Protein AF-A0A4Y5ZQF5-F1 (afdb_monomer_lite)

Organism: NCBI:txid158836

Secondary structure (DSSP, 8-state):
-------------S-TT-EE--TT----EEEEEEEE-TTS-EEEEEEEEE--SS-----------

Radius of gyration: 17.5 Å; chains: 1; bounding box: 48×40×38 Å

Sequence (65 aa):
MRKLYVKSQRTPKFKTGDIVYLVSAGPAMAVQEPIINSYNEFTGDYWCQWFAGESKKEQDFQRTH

InterPro domains:
  IPR019226 Protein of unknown function DUF2158 [PF09926] (15-60)

Structure (mmCIF, N/CA/C/O backbone):
data_AF-A0A4Y5ZQF5-F1
#
_entry.id   AF-A0A4Y5ZQF5-F1
#
loop_
_atom_site.group_PDB
_atom_site.id
_atom_site.type_symbol
_atom_site.label_atom_id
_atom_site.label_alt_id
_atom_site.label_comp_id
_atom_site.label_asym_id
_atom_site.label_entity_id
_atom_site.label_seq_id
_atom_site.pdbx_PDB_ins_code
_atom_site.Cartn_x
_atom_site.Cartn_y
_atom_site.Cartn_z
_atom_site.occupancy
_atom_site.B_iso_or_equiv
_atom_site.auth_seq_id
_atom_site.auth_comp_id
_atom_site.auth_asym_id
_atom_site.auth_atom_id
_atom_site.pdbx_PDB_model_num
ATOM 1 N N . MET A 1 1 ? 26.295 -21.098 -19.745 1.00 39.75 1 MET A N 1
ATOM 2 C CA . MET A 1 1 ? 25.060 -20.350 -20.078 1.00 39.75 1 MET A CA 1
ATOM 3 C C . MET A 1 1 ? 24.687 -19.474 -18.885 1.00 39.75 1 MET A C 1
ATOM 5 O O . MET A 1 1 ? 24.414 -20.016 -17.823 1.00 39.75 1 MET A O 1
ATOM 9 N N . ARG A 1 2 ? 24.766 -18.140 -19.000 1.00 46.59 2 ARG A N 1
ATOM 10 C CA . ARG A 1 2 ? 24.351 -17.212 -17.930 1.00 46.59 2 ARG A CA 1
ATOM 11 C C . ARG A 1 2 ? 22.823 -17.099 -17.974 1.00 46.59 2 ARG A C 1
ATOM 13 O O . ARG A 1 2 ? 22.292 -16.700 -19.005 1.00 46.59 2 ARG A O 1
ATOM 20 N N . LYS A 1 3 ? 22.118 -17.481 -16.901 1.00 47.59 3 LYS A N 1
ATOM 21 C CA . LYS A 1 3 ? 20.677 -17.212 -16.764 1.00 47.59 3 LYS A CA 1
ATOM 22 C C . LYS A 1 3 ? 20.491 -15.694 -16.738 1.00 47.59 3 LYS A C 1
ATOM 24 O O . LYS A 1 3 ? 20.852 -15.050 -15.757 1.00 47.59 3 LYS A O 1
ATOM 29 N N . LEU A 1 4 ? 19.981 -15.128 -17.827 1.00 57.41 4 LEU A N 1
ATOM 30 C CA . LEU A 1 4 ? 19.502 -13.751 -17.849 1.00 57.41 4 LEU A CA 1
ATOM 31 C C . LEU A 1 4 ? 18.235 -13.724 -16.989 1.00 57.41 4 LEU A C 1
ATOM 33 O O . LEU A 1 4 ? 17.225 -14.324 -17.350 1.00 57.41 4 LEU A O 1
ATOM 37 N N . TYR A 1 5 ? 18.316 -13.113 -15.808 1.00 57.28 5 TYR A N 1
ATOM 38 C CA . TYR A 1 5 ? 17.149 -12.885 -14.963 1.00 57.28 5 TYR A CA 1
ATOM 39 C C . TYR A 1 5 ? 16.193 -11.956 -15.715 1.00 57.28 5 TYR A C 1
ATOM 41 O O . TYR A 1 5 ? 16.482 -10.774 -15.898 1.00 57.28 5 TYR A O 1
ATOM 49 N N . VAL A 1 6 ? 15.059 -12.492 -16.165 1.00 58.31 6 VAL A N 1
ATOM 50 C CA . VAL A 1 6 ? 13.963 -11.682 -16.700 1.00 58.31 6 VAL A CA 1
ATOM 51 C C . VAL A 1 6 ? 13.353 -10.938 -15.515 1.00 58.31 6 VAL A C 1
ATOM 53 O O . VAL A 1 6 ? 12.672 -11.529 -14.677 1.00 58.31 6 VAL A O 1
ATOM 56 N N . LYS A 1 7 ? 13.653 -9.642 -15.401 1.00 61.66 7 LYS A N 1
ATOM 57 C CA . LYS A 1 7 ? 13.044 -8.757 -14.405 1.00 61.66 7 LYS A CA 1
ATOM 58 C C . LYS A 1 7 ? 11.564 -8.622 -14.777 1.00 61.66 7 LYS A C 1
ATOM 60 O O . LYS A 1 7 ? 11.223 -7.882 -15.693 1.00 61.66 7 LYS A O 1
ATOM 65 N N . SER A 1 8 ? 10.693 -9.394 -14.126 1.00 68.81 8 SER A N 1
ATOM 66 C CA . SER A 1 8 ? 9.241 -9.266 -14.289 1.00 68.81 8 SER A CA 1
ATOM 67 C C . SER A 1 8 ? 8.845 -7.829 -13.958 1.00 68.81 8 SER A C 1
ATOM 69 O O . SER A 1 8 ? 8.998 -7.403 -12.812 1.00 68.81 8 SER A O 1
ATOM 71 N N . GLN A 1 9 ? 8.358 -7.088 -14.953 1.00 73.25 9 GLN A N 1
ATOM 72 C CA . GLN A 1 9 ? 7.774 -5.762 -14.760 1.00 73.25 9 GLN A CA 1
ATOM 73 C C . GLN A 1 9 ? 6.631 -5.889 -13.743 1.00 73.25 9 GLN A C 1
ATOM 75 O O . GLN A 1 9 ? 5.685 -6.654 -13.947 1.00 73.25 9 GLN A O 1
ATOM 80 N N . ARG A 1 10 ? 6.756 -5.213 -12.597 1.00 85.75 10 ARG A N 1
ATOM 81 C CA . ARG A 1 10 ? 5.723 -5.228 -11.556 1.00 85.75 10 ARG A CA 1
ATOM 82 C C . ARG A 1 10 ? 4.612 -4.282 -11.983 1.00 85.75 10 ARG A C 1
ATOM 84 O O . ARG A 1 10 ? 4.881 -3.135 -12.316 1.00 85.75 10 ARG A O 1
ATOM 91 N N . THR A 1 11 ? 3.372 -4.755 -11.954 1.00 90.25 11 THR A N 1
ATOM 92 C CA . THR A 1 11 ? 2.198 -3.924 -12.253 1.00 90.25 11 THR A CA 1
ATOM 93 C C . THR A 1 11 ? 1.461 -3.610 -10.951 1.00 90.25 11 THR A C 1
ATOM 95 O O . THR A 1 11 ? 1.263 -4.533 -10.154 1.00 90.25 11 THR A O 1
ATOM 98 N N . PRO A 1 12 ? 1.049 -2.351 -10.712 1.00 92.88 12 PRO A N 1
ATOM 99 C CA . PRO A 1 12 ? 0.220 -2.010 -9.565 1.00 92.88 12 PRO A CA 1
ATOM 100 C C . PRO A 1 12 ? -1.091 -2.808 -9.583 1.00 92.88 12 PRO A C 1
ATOM 102 O O . PRO A 1 12 ? -1.823 -2.793 -10.571 1.00 92.88 12 PRO A O 1
ATOM 105 N N . LYS A 1 13 ? -1.388 -3.511 -8.489 1.00 94.50 13 LYS A N 1
ATOM 106 C CA . LYS A 1 13 ? -2.621 -4.289 -8.308 1.00 94.50 13 LYS A CA 1
ATOM 107 C C . LYS A 1 13 ? -3.768 -3.461 -7.722 1.00 94.50 13 LYS A C 1
ATOM 109 O O . LYS A 1 13 ? -4.912 -3.649 -8.121 1.00 94.50 13 LYS A O 1
ATOM 114 N N . PHE A 1 14 ? -3.458 -2.588 -6.770 1.00 95.25 14 PHE A N 1
ATOM 115 C CA . PHE A 1 14 ? -4.420 -1.734 -6.077 1.00 95.25 14 PHE A CA 1
ATOM 116 C C . PHE A 1 14 ? -4.454 -0.337 -6.690 1.00 95.25 14 PHE A C 1
ATOM 118 O O . PHE A 1 14 ? -3.444 0.138 -7.227 1.00 95.25 14 PHE A O 1
ATOM 125 N N . LYS A 1 15 ? -5.615 0.307 -6.597 1.00 95.12 15 LYS A N 1
ATOM 126 C CA . LYS A 1 15 ? -5.877 1.667 -7.071 1.00 95.12 15 LYS A CA 1
ATOM 127 C C . LYS A 1 15 ? -5.952 2.634 -5.892 1.00 95.12 15 LYS A C 1
ATOM 129 O O . LYS A 1 15 ? -6.247 2.241 -4.769 1.00 95.12 15 LYS A O 1
ATOM 134 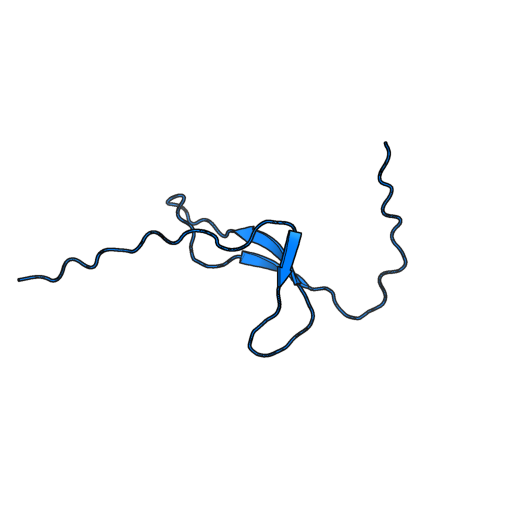N N . THR A 1 16 ? -5.720 3.915 -6.161 1.00 95.00 16 THR A N 1
ATOM 135 C CA . THR A 1 16 ? -5.967 4.993 -5.196 1.00 95.00 16 THR A CA 1
ATOM 136 C C . THR A 1 16 ? -7.400 4.930 -4.668 1.00 95.00 16 THR A C 1
ATOM 138 O O . THR A 1 16 ? -8.346 4.822 -5.447 1.00 95.00 16 THR A O 1
ATOM 141 N N . GLY A 1 17 ? -7.548 5.009 -3.347 1.00 92.12 17 GLY A N 1
ATOM 142 C CA . GLY A 1 17 ? -8.818 4.898 -2.633 1.00 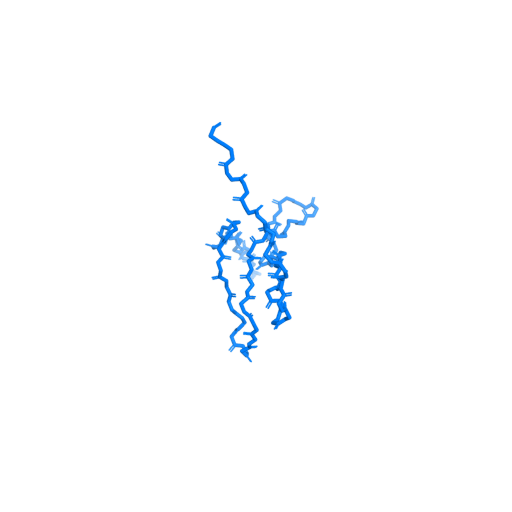92.12 17 GLY A CA 1
ATOM 143 C C . GLY A 1 17 ? -9.195 3.475 -2.215 1.00 92.12 17 GLY A C 1
ATOM 144 O O . GLY A 1 17 ? -10.085 3.331 -1.378 1.00 92.12 17 GLY A O 1
ATOM 145 N N . ASP A 1 18 ? -8.521 2.437 -2.727 1.00 96.25 18 ASP A N 1
ATOM 146 C CA . ASP A 1 18 ? -8.776 1.064 -2.286 1.00 96.25 18 ASP A CA 1
ATOM 147 C C . ASP A 1 18 ? -8.479 0.919 -0.788 1.00 96.25 18 ASP A C 1
ATOM 149 O O . ASP A 1 18 ? -7.464 1.411 -0.284 1.00 96.25 18 ASP A O 1
ATOM 153 N N . ILE A 1 19 ? -9.358 0.202 -0.084 1.00 95.50 19 ILE A N 1
ATOM 154 C CA . ILE A 1 19 ? -9.179 -0.125 1.329 1.00 95.50 19 ILE A CA 1
ATOM 155 C C . ILE A 1 19 ? -8.439 -1.457 1.440 1.00 95.50 19 ILE A C 1
ATOM 157 O O . ILE A 1 19 ? -8.906 -2.484 0.946 1.00 95.50 19 ILE A O 1
ATOM 161 N N . VAL A 1 20 ? -7.283 -1.443 2.098 1.00 94.62 20 VAL A N 1
ATOM 162 C CA . VAL A 1 20 ? -6.394 -2.599 2.251 1.00 94.62 20 VAL A CA 1
ATOM 163 C C . VAL A 1 20 ? -6.057 -2.847 3.720 1.00 94.62 20 VAL A C 1
ATOM 165 O O . VAL A 1 20 ? -6.150 -1.956 4.565 1.00 94.62 20 VAL A O 1
ATOM 168 N N . TYR A 1 21 ? -5.643 -4.076 4.018 1.00 93.69 21 TYR A N 1
ATOM 169 C CA . TYR A 1 21 ? -5.237 -4.516 5.351 1.00 93.69 21 TYR A CA 1
ATOM 170 C C . TYR A 1 21 ? -3.857 -5.162 5.280 1.00 93.69 21 TYR A C 1
ATOM 172 O O . TYR A 1 21 ? -3.529 -5.830 4.295 1.00 93.69 21 TYR A O 1
ATOM 180 N N . LEU A 1 22 ? -3.058 -5.010 6.339 1.00 91.12 22 LEU A N 1
ATOM 181 C CA . LEU A 1 22 ? -1.860 -5.830 6.489 1.00 91.12 22 LEU A CA 1
ATOM 182 C C . LEU A 1 22 ? -2.252 -7.284 6.749 1.00 91.12 22 LEU A C 1
ATOM 184 O O . LEU A 1 22 ? -3.124 -7.569 7.568 1.00 91.12 22 LEU A O 1
ATOM 188 N N . VAL A 1 23 ? -1.535 -8.212 6.113 1.00 92.38 23 VAL A N 1
ATOM 189 C CA . VAL A 1 23 ? -1.690 -9.656 6.359 1.00 92.38 23 VAL A CA 1
ATOM 190 C C . VAL A 1 23 ? -1.400 -10.007 7.823 1.00 92.38 23 VAL A C 1
ATOM 192 O O . VAL A 1 23 ? -2.031 -10.898 8.379 1.00 92.38 23 VAL A O 1
ATOM 195 N N . SER A 1 24 ? -0.494 -9.275 8.475 1.00 91.69 24 SER A N 1
ATOM 196 C CA . SER A 1 24 ? -0.144 -9.430 9.893 1.00 91.69 24 SER A CA 1
ATOM 197 C C . SER A 1 24 ? -1.196 -8.893 10.876 1.00 91.69 24 SER A C 1
ATOM 199 O O . SER A 1 24 ? -0.912 -8.837 12.068 1.00 91.69 24 SER A O 1
ATOM 201 N N . ALA A 1 25 ? -2.375 -8.492 10.390 1.00 83.69 25 ALA A N 1
ATOM 202 C CA . ALA A 1 25 ? -3.383 -7.710 11.102 1.00 83.69 25 ALA A CA 1
ATOM 203 C C . ALA A 1 25 ? -2.954 -6.258 11.403 1.00 83.69 25 ALA A C 1
ATOM 205 O O . ALA A 1 25 ? -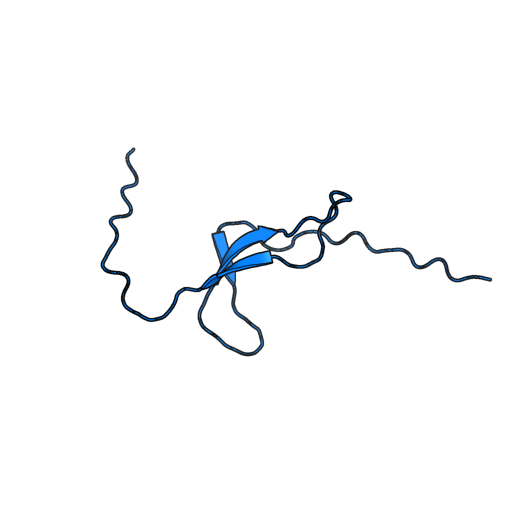1.773 -5.911 11.434 1.00 83.69 25 ALA A O 1
ATOM 206 N N . GLY A 1 26 ? -3.950 -5.385 11.562 1.00 84.69 26 GLY A N 1
ATOM 207 C CA . GLY A 1 26 ? -3.794 -3.943 11.756 1.00 84.69 26 GLY A CA 1
ATOM 208 C C . GLY A 1 26 ? -5.073 -3.190 11.372 1.00 84.69 26 GLY A C 1
ATOM 209 O O . GLY A 1 26 ? -6.006 -3.808 10.847 1.00 84.69 26 GLY A O 1
ATOM 210 N N . PRO A 1 27 ? -5.149 -1.873 11.630 1.00 90.00 27 PRO A N 1
ATOM 211 C CA . PRO A 1 27 ? -6.274 -1.075 11.165 1.00 90.00 27 PRO A CA 1
ATOM 212 C C . PRO A 1 27 ? -6.335 -1.057 9.633 1.00 90.00 27 PRO A C 1
ATOM 214 O O . PRO A 1 27 ? -5.338 -1.287 8.947 1.00 90.00 27 PRO A O 1
ATOM 217 N N . ALA A 1 28 ? -7.519 -0.777 9.091 1.00 91.56 28 ALA A N 1
ATOM 218 C CA . ALA A 1 28 ? -7.667 -0.554 7.660 1.00 91.56 28 ALA A CA 1
ATOM 219 C C . ALA A 1 28 ? -6.782 0.622 7.204 1.00 91.56 28 ALA A C 1
ATOM 221 O O . ALA A 1 28 ? -6.529 1.570 7.961 1.00 91.56 28 ALA A O 1
ATOM 222 N N . MET A 1 29 ? -6.363 0.585 5.944 1.00 94.31 29 MET A N 1
ATOM 223 C CA . MET A 1 29 ? -5.670 1.683 5.279 1.00 94.31 29 MET A CA 1
ATOM 224 C C . MET A 1 29 ? -6.323 2.001 3.942 1.00 94.31 29 MET A C 1
ATOM 226 O O . MET A 1 29 ? -6.834 1.100 3.286 1.00 94.31 29 MET A O 1
ATOM 230 N N . ALA A 1 30 ? -6.244 3.257 3.512 1.00 95.81 30 ALA A N 1
ATOM 231 C CA . ALA A 1 30 ? -6.546 3.650 2.140 1.00 95.81 30 ALA A CA 1
ATOM 232 C C . ALA A 1 30 ? -5.256 3.790 1.325 1.00 95.81 30 ALA A C 1
ATOM 234 O O . ALA A 1 30 ? -4.306 4.444 1.769 1.00 95.81 30 ALA A O 1
ATOM 235 N N . VAL A 1 31 ? -5.233 3.208 0.127 1.00 96.44 31 VAL A N 1
ATOM 236 C CA . VAL A 1 31 ? -4.147 3.395 -0.844 1.00 96.44 31 VAL A CA 1
ATOM 237 C C . VAL A 1 31 ? -4.168 4.835 -1.353 1.00 96.44 31 VAL A C 1
ATOM 239 O O . VAL A 1 31 ? -5.192 5.302 -1.849 1.00 96.44 31 VAL A O 1
ATOM 242 N N . GLN A 1 32 ? -3.041 5.537 -1.264 1.00 96.00 32 GLN A N 1
ATOM 243 C CA . GLN A 1 32 ? -2.884 6.876 -1.834 1.00 96.00 32 GLN A CA 1
ATOM 244 C C . GLN A 1 32 ? -2.313 6.791 -3.249 1.00 96.00 32 GLN A C 1
ATOM 246 O O . GLN A 1 32 ? -2.970 7.202 -4.201 1.00 96.00 32 GLN A O 1
ATOM 251 N N . GLU A 1 33 ? -1.131 6.197 -3.411 1.00 95.31 33 GLU A N 1
ATOM 252 C CA . GLU A 1 33 ? -0.464 6.093 -4.712 1.00 95.31 33 GLU A CA 1
ATOM 253 C C . GLU A 1 33 ? 0.587 4.966 -4.745 1.00 95.31 33 GLU A C 1
ATOM 255 O O . GLU A 1 33 ? 1.120 4.582 -3.695 1.00 95.31 33 GLU A O 1
ATOM 26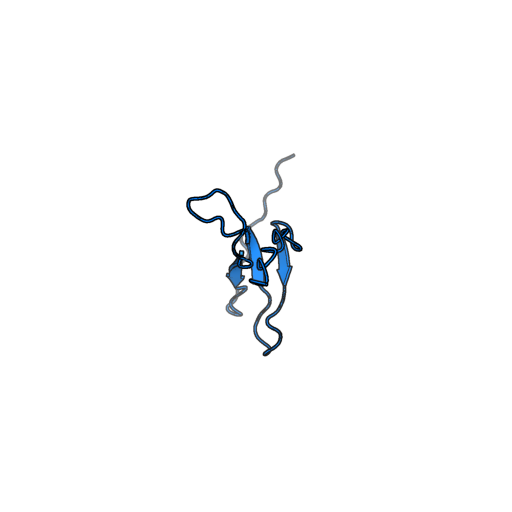0 N N . PRO A 1 34 ? 0.886 4.404 -5.934 1.00 95.62 34 PRO A N 1
ATOM 261 C CA . PRO A 1 34 ? 2.001 3.480 -6.110 1.00 95.62 34 PRO A CA 1
ATOM 262 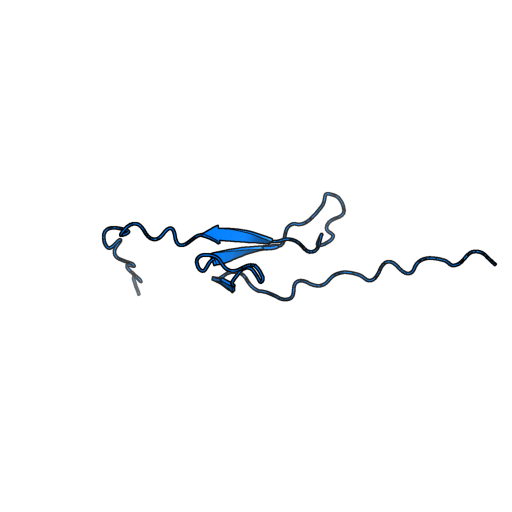C C . PRO A 1 34 ? 3.342 4.209 -5.980 1.00 95.62 34 PRO A C 1
ATOM 264 O O . PRO A 1 34 ? 3.529 5.292 -6.531 1.00 95.62 34 PRO A O 1
ATOM 267 N N . ILE A 1 35 ? 4.311 3.581 -5.318 1.00 95.25 35 ILE A N 1
ATOM 268 C CA . ILE A 1 35 ? 5.669 4.115 -5.225 1.00 95.25 35 ILE A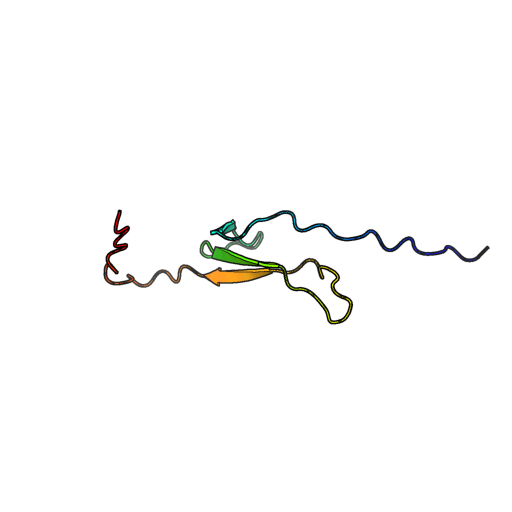 CA 1
ATOM 269 C C . ILE A 1 35 ? 6.410 3.814 -6.531 1.00 95.25 35 ILE A C 1
ATOM 271 O O . ILE A 1 35 ? 6.590 2.658 -6.933 1.00 95.25 35 ILE A O 1
ATOM 275 N N . ILE A 1 36 ? 6.836 4.885 -7.196 1.00 93.94 36 ILE A N 1
ATOM 276 C CA . ILE A 1 36 ? 7.581 4.856 -8.452 1.00 93.94 36 ILE A CA 1
ATOM 277 C C . ILE A 1 36 ? 9.033 5.255 -8.179 1.00 93.94 36 ILE A C 1
ATOM 279 O O . ILE A 1 36 ? 9.302 6.223 -7.468 1.00 93.94 36 ILE A O 1
ATOM 283 N N . ASN A 1 37 ? 9.985 4.497 -8.723 1.00 92.12 37 ASN A N 1
ATOM 284 C CA . ASN A 1 37 ? 11.410 4.804 -8.588 1.00 92.12 37 ASN A CA 1
ATOM 285 C C . ASN A 1 37 ? 11.890 5.834 -9.633 1.00 92.12 37 ASN A C 1
ATOM 287 O O . ASN A 1 37 ? 11.158 6.233 -10.535 1.00 92.12 37 ASN A O 1
ATOM 291 N N . SER A 1 38 ? 13.169 6.217 -9.570 1.00 94.56 38 SER A N 1
ATOM 292 C CA . SER A 1 38 ? 13.780 7.167 -10.516 1.00 94.56 38 SER A CA 1
ATOM 293 C C . SER A 1 38 ? 13.806 6.695 -11.978 1.00 94.56 38 SER A C 1
ATOM 295 O O . SER A 1 38 ? 14.051 7.501 -12.868 1.00 94.56 38 SER A O 1
ATOM 297 N N . TYR A 1 39 ? 13.555 5.409 -12.235 1.00 92.12 39 TYR A N 1
ATOM 298 C CA . TYR A 1 39 ? 13.450 4.825 -13.576 1.00 92.12 39 TYR A CA 1
ATOM 299 C C . TYR A 1 39 ? 12.004 4.754 -14.081 1.00 92.12 39 TYR A C 1
ATOM 301 O O . TYR A 1 39 ? 11.741 4.097 -15.086 1.00 92.12 39 TYR A O 1
ATOM 309 N N . ASN A 1 40 ? 11.068 5.413 -13.393 1.00 90.31 40 ASN A N 1
ATOM 310 C CA . ASN A 1 40 ? 9.643 5.372 -13.697 1.00 90.31 40 ASN A CA 1
ATOM 311 C C . ASN A 1 40 ? 9.044 3.950 -13.631 1.00 90.31 40 ASN A C 1
ATOM 313 O O . ASN A 1 40 ? 8.067 3.638 -14.311 1.00 90.31 40 ASN A O 1
ATOM 317 N N . GLU A 1 41 ? 9.635 3.075 -12.811 1.00 92.56 41 GLU A N 1
ATOM 318 C CA . GLU A 1 41 ? 9.153 1.714 -12.580 1.00 92.56 41 GLU A CA 1
ATOM 319 C C . GLU A 1 41 ? 8.476 1.608 -11.211 1.00 92.56 41 GLU A C 1
ATOM 321 O O . GLU A 1 41 ? 8.975 2.120 -10.203 1.00 92.56 41 GLU A O 1
ATOM 326 N N . PHE A 1 42 ? 7.369 0.870 -11.162 1.00 92.62 42 PHE A N 1
ATOM 327 C CA . PHE A 1 42 ? 6.699 0.532 -9.913 1.00 92.62 42 PHE A CA 1
ATOM 328 C C . PHE A 1 42 ? 7.563 -0.397 -9.050 1.00 92.62 42 PHE A C 1
ATOM 330 O O . PHE A 1 42 ? 8.026 -1.450 -9.507 1.00 92.62 42 PHE A O 1
ATOM 337 N N . THR A 1 43 ? 7.767 -0.032 -7.782 1.00 92.38 43 THR A N 1
ATOM 338 C CA . THR A 1 43 ? 8.633 -0.804 -6.875 1.00 92.38 43 THR A CA 1
ATOM 339 C C . THR A 1 43 ? 7.966 -2.077 -6.360 1.00 92.38 43 THR A C 1
ATOM 341 O O . THR A 1 43 ? 8.656 -3.073 -6.127 1.00 92.38 43 THR A O 1
ATOM 344 N N . GLY A 1 44 ? 6.633 -2.081 -6.269 1.00 93.06 44 GLY A N 1
ATOM 345 C CA . GLY A 1 44 ? 5.851 -3.087 -5.546 1.00 93.06 44 GLY A CA 1
ATOM 346 C C . GLY A 1 44 ? 5.127 -2.519 -4.323 1.00 93.06 44 GLY A C 1
ATOM 347 O O . GLY A 1 44 ? 4.216 -3.170 -3.816 1.00 93.06 44 GLY A O 1
ATOM 348 N N . ASP A 1 45 ? 5.492 -1.309 -3.900 1.00 94.69 45 ASP A N 1
ATOM 349 C CA . ASP A 1 45 ? 5.038 -0.702 -2.651 1.00 94.69 45 ASP A CA 1
ATOM 350 C C . ASP A 1 45 ? 4.068 0.455 -2.895 1.00 94.69 45 ASP A C 1
ATOM 352 O O . ASP A 1 45 ? 4.068 1.083 -3.953 1.00 94.69 45 ASP A O 1
ATOM 356 N N . TYR A 1 46 ? 3.255 0.765 -1.891 1.00 96.25 46 TYR A N 1
ATOM 357 C CA . TYR A 1 46 ? 2.254 1.826 -1.950 1.00 96.25 46 TYR A CA 1
ATOM 358 C C . TYR A 1 46 ? 2.392 2.764 -0.762 1.00 96.25 46 TYR A C 1
ATOM 360 O O . TYR A 1 46 ? 2.605 2.313 0.366 1.00 96.25 46 TYR A O 1
ATOM 368 N N . TRP A 1 47 ? 2.151 4.052 -0.991 1.00 95.06 47 TRP A N 1
ATOM 369 C CA . TRP A 1 47 ? 1.818 4.961 0.098 1.00 95.06 47 TRP A CA 1
ATOM 370 C C . TRP A 1 47 ? 0.392 4.687 0.565 1.00 95.06 47 TRP A C 1
ATOM 372 O O . TRP A 1 47 ? -0.543 4.651 -0.238 1.00 95.06 47 TRP A O 1
ATOM 382 N N . CYS A 1 48 ? 0.229 4.466 1.868 1.00 94.31 48 CYS A N 1
ATOM 383 C CA . CYS A 1 48 ? -1.047 4.115 2.482 1.00 94.31 48 CYS A CA 1
ATOM 384 C C . CYS A 1 48 ? -1.308 4.998 3.704 1.00 94.31 48 CYS A C 1
ATOM 386 O O . CYS A 1 48 ? -0.401 5.252 4.499 1.00 94.31 48 CYS A O 1
ATOM 388 N N . GLN A 1 49 ? -2.555 5.431 3.876 1.00 92.69 49 GLN A N 1
ATOM 389 C CA . GLN A 1 49 ? -2.984 6.193 5.045 1.00 92.69 49 GLN A CA 1
ATOM 390 C C . GLN A 1 49 ? -3.824 5.327 5.972 1.00 92.69 49 GLN A C 1
ATOM 392 O O . GLN A 1 49 ? -4.850 4.782 5.569 1.00 92.69 49 GLN A O 1
ATOM 397 N N . TRP A 1 50 ? -3.401 5.242 7.229 1.00 88.62 50 TRP A N 1
ATOM 398 C CA . TRP A 1 50 ? -4.100 4.505 8.274 1.00 88.62 50 TRP A CA 1
ATOM 399 C C . TRP A 1 50 ? -5.370 5.218 8.731 1.00 88.62 50 TRP A C 1
ATOM 401 O O . TRP A 1 50 ? -5.371 6.430 8.967 1.00 88.62 50 TRP A O 1
ATOM 411 N N . PHE A 1 51 ? -6.428 4.443 8.962 1.00 81.38 51 PHE A N 1
ATOM 412 C CA . PHE A 1 51 ? -7.557 4.882 9.775 1.00 81.38 51 PHE A CA 1
ATOM 413 C C . PHE A 1 51 ? -7.207 4.622 11.246 1.00 81.38 51 PHE A C 1
ATOM 415 O O . PHE A 1 51 ? -7.497 3.558 11.790 1.00 81.38 51 PHE A O 1
ATOM 422 N N . ALA A 1 52 ? -6.497 5.562 11.878 1.00 70.25 52 ALA A N 1
ATOM 423 C CA . ALA A 1 52 ? -6.221 5.489 13.311 1.00 70.25 52 ALA A CA 1
ATOM 424 C C . ALA A 1 52 ? -7.553 5.537 14.075 1.00 70.25 52 ALA A C 1
ATOM 426 O O . ALA A 1 52 ? -8.363 6.429 13.842 1.00 70.25 52 ALA A O 1
ATOM 427 N N . GLY A 1 53 ? -7.781 4.563 14.958 1.00 61.88 53 GLY A N 1
ATOM 428 C CA . GLY A 1 53 ? -9.041 4.350 15.679 1.00 61.88 53 GLY A CA 1
ATOM 429 C C . GLY A 1 53 ? -9.399 5.409 16.726 1.00 61.88 53 GLY A C 1
ATOM 430 O O . GLY A 1 53 ? -10.234 5.138 17.582 1.00 61.88 53 GLY A O 1
ATOM 431 N N . GLU A 1 54 ? -8.800 6.598 16.676 1.00 55.53 54 GLU A N 1
ATOM 432 C CA . GLU A 1 54 ? -9.328 7.744 17.403 1.00 55.53 54 GLU A CA 1
ATOM 433 C C . GLU A 1 54 ? -10.349 8.450 16.524 1.00 55.53 54 GLU A C 1
ATOM 435 O O . GLU A 1 54 ? -10.082 8.786 15.371 1.00 55.53 54 GLU A O 1
ATOM 440 N N . SER A 1 55 ? -11.532 8.651 17.097 1.00 50.06 55 SER A N 1
ATOM 441 C CA . SER A 1 55 ? -12.635 9.431 16.557 1.00 50.06 55 SER A CA 1
ATOM 442 C C . SER A 1 55 ? -12.130 10.661 15.803 1.00 50.06 55 SER A C 1
ATOM 444 O O . SER A 1 55 ? -11.870 11.710 16.401 1.00 50.06 55 SER A O 1
ATOM 446 N N . LYS A 1 56 ? -12.041 10.560 14.471 1.00 46.38 56 LYS A N 1
ATOM 447 C CA . LYS A 1 56 ? -12.134 11.743 13.629 1.00 46.38 56 LYS A CA 1
ATOM 448 C C . LYS A 1 56 ? -13.484 12.340 13.981 1.00 46.38 56 LYS A C 1
ATOM 450 O O . LYS A 1 56 ? -14.516 11.769 13.640 1.00 46.38 56 LYS A O 1
ATOM 455 N N . LYS A 1 57 ? -13.461 13.456 14.713 1.00 45.62 57 LYS A N 1
ATOM 456 C CA . LYS A 1 57 ? -14.554 14.421 14.681 1.00 45.62 57 LYS A CA 1
ATOM 457 C C . LYS A 1 57 ? -15.008 14.488 13.233 1.00 45.62 57 LYS A C 1
ATOM 459 O O . LYS A 1 57 ? -14.164 14.677 12.356 1.00 45.62 57 LYS A O 1
ATOM 464 N N . GLU A 1 58 ? -16.286 14.212 13.040 1.00 52.09 58 GLU A N 1
ATOM 465 C CA . GLU A 1 58 ? -17.006 14.269 11.781 1.00 52.09 58 GLU A CA 1
ATOM 466 C C . GLU A 1 58 ? -16.490 15.464 10.974 1.00 52.09 58 GLU A C 1
ATOM 468 O O . GLU A 1 58 ? -16.743 16.620 11.303 1.00 52.09 58 GLU A O 1
ATOM 473 N N . GLN A 1 59 ? -15.616 15.189 10.005 1.00 54.53 59 GLN A N 1
ATOM 474 C CA . GLN A 1 59 ? -15.275 16.175 8.999 1.00 54.53 59 GLN A CA 1
ATOM 475 C C . GLN A 1 59 ? -16.324 15.988 7.926 1.00 54.53 59 GLN A C 1
ATOM 477 O O . GLN A 1 59 ? -16.352 14.938 7.282 1.00 54.53 59 GLN A O 1
ATOM 482 N N . ASP A 1 60 ? -17.196 16.984 7.790 1.00 59.47 60 ASP A N 1
ATOM 483 C CA . ASP A 1 60 ? -18.195 17.030 6.735 1.00 59.47 60 ASP A CA 1
ATOM 484 C C . ASP A 1 60 ? -17.516 16.775 5.390 1.00 59.47 60 ASP A C 1
ATOM 486 O O . ASP A 1 60 ? -16.766 17.603 4.864 1.00 59.47 60 ASP A O 1
ATOM 490 N N . PHE A 1 61 ? -17.793 15.607 4.815 1.00 67.00 61 PHE A N 1
ATOM 491 C CA . PHE A 1 61 ? -17.535 15.356 3.411 1.00 67.00 61 PHE A CA 1
ATOM 492 C C . PHE A 1 61 ? -18.592 16.121 2.614 1.00 67.00 61 PHE A C 1
ATOM 494 O O . PHE A 1 61 ? -19.629 15.574 2.234 1.00 67.00 61 PHE A O 1
ATOM 501 N N . GLN A 1 62 ? -18.357 17.413 2.378 1.00 59.03 62 GLN A N 1
ATOM 502 C CA . GLN A 1 62 ? -19.189 18.169 1.451 1.00 59.03 62 GLN A CA 1
ATOM 503 C C . GLN A 1 62 ? -18.814 17.783 0.024 1.00 59.03 62 GLN A C 1
ATOM 505 O O . GLN A 1 62 ? -17.892 18.326 -0.582 1.00 59.03 62 GLN A O 1
ATOM 510 N N . ARG A 1 63 ? -19.569 16.833 -0.528 1.00 60.34 63 ARG A N 1
ATOM 511 C CA . ARG A 1 63 ? -19.697 16.681 -1.973 1.00 60.34 63 ARG A CA 1
ATOM 512 C C . ARG A 1 63 ? -20.588 17.818 -2.469 1.00 60.34 63 ARG A C 1
ATOM 514 O O . ARG A 1 63 ? -21.802 17.653 -2.551 1.00 60.34 63 ARG A O 1
ATOM 521 N N . THR A 1 64 ? -20.017 18.986 -2.742 1.00 44.81 64 THR A N 1
ATOM 522 C CA . THR A 1 64 ? -20.736 20.005 -3.511 1.00 44.81 64 THR A CA 1
ATOM 523 C C . THR A 1 64 ? -20.964 19.473 -4.928 1.00 44.81 64 THR A C 1
ATOM 525 O O . THR A 1 64 ? -20.062 18.898 -5.539 1.00 44.81 64 THR A O 1
ATOM 528 N N . HIS A 1 65 ? -22.223 19.560 -5.363 1.00 48.78 65 HIS A N 1
ATOM 529 C CA . HIS A 1 65 ? -22.710 19.149 -6.679 1.00 48.78 65 HIS A CA 1
ATOM 530 C C . HIS A 1 65 ? -22.088 19.960 -7.815 1.00 48.78 65 HIS A C 1
ATOM 532 O O . HIS A 1 65 ? -21.831 21.166 -7.599 1.00 48.78 65 HIS A O 1
#

Foldseek 3Di:
DDPPPPPPQDDDPDDFQDWDADPVGDAIWGFHAFDADPVRGGPNDTDIHGPDPDDPPDDDPPPDD

pLDDT: mean 79.66, std 18.52, range [39.75, 96.44]